Protein AF-A0A367IPJ7-F1 (afdb_monomer)

Mean predicted aligned error: 16.24 Å

Organism: Rhizopus azygosporus (NCBI:txid86630)

Structure (mmCIF, N/CA/C/O backbone):
data_AF-A0A367IPJ7-F1
#
_entry.id   AF-A0A367IPJ7-F1
#
loop_
_atom_site.group_PDB
_atom_site.id
_atom_site.type_symbol
_atom_site.label_atom_id
_atom_site.label_alt_id
_atom_site.label_comp_id
_atom_site.label_asym_id
_atom_site.label_entity_id
_atom_site.label_seq_id
_atom_site.pdbx_PDB_ins_code
_atom_site.Cartn_x
_atom_site.Cartn_y
_atom_site.Cartn_z
_atom_site.occupancy
_atom_site.B_iso_or_equiv
_atom_site.auth_seq_id
_atom_site.auth_comp_id
_atom_site.auth_asym_id
_atom_site.auth_atom_id
_atom_site.pdbx_PDB_model_num
ATOM 1 N N . ALA A 1 1 ? 42.674 2.668 -34.845 1.00 60.72 1 ALA A N 1
ATOM 2 C CA . ALA A 1 1 ? 42.971 3.093 -33.461 1.00 60.72 1 ALA A CA 1
ATOM 3 C C . ALA A 1 1 ? 42.159 4.333 -33.076 1.00 60.72 1 ALA A C 1
ATOM 5 O O . ALA A 1 1 ? 41.268 4.183 -32.258 1.00 60.72 1 ALA A O 1
ATOM 6 N N . LEU A 1 2 ? 42.353 5.492 -33.728 1.00 57.88 2 LEU A N 1
ATOM 7 C CA . LEU A 1 2 ? 41.658 6.755 -33.393 1.00 57.88 2 LEU A CA 1
ATOM 8 C C . LEU A 1 2 ? 40.116 6.691 -33.402 1.00 57.88 2 LEU A C 1
ATOM 10 O O . LEU A 1 2 ? 39.476 7.234 -32.510 1.00 57.88 2 LEU A O 1
ATOM 14 N N . ILE A 1 3 ? 39.521 6.016 -34.393 1.00 61.28 3 ILE A N 1
ATOM 15 C CA . ILE A 1 3 ? 38.054 5.929 -34.541 1.00 61.28 3 ILE A CA 1
ATOM 16 C C . ILE A 1 3 ? 37.417 5.173 -33.367 1.00 61.28 3 ILE A C 1
ATOM 18 O O . ILE A 1 3 ? 36.373 5.580 -32.870 1.00 61.28 3 ILE A O 1
ATOM 22 N N . ASN A 1 4 ? 38.073 4.116 -32.880 1.00 60.62 4 ASN A N 1
ATOM 23 C CA . ASN A 1 4 ? 37.575 3.346 -31.740 1.00 60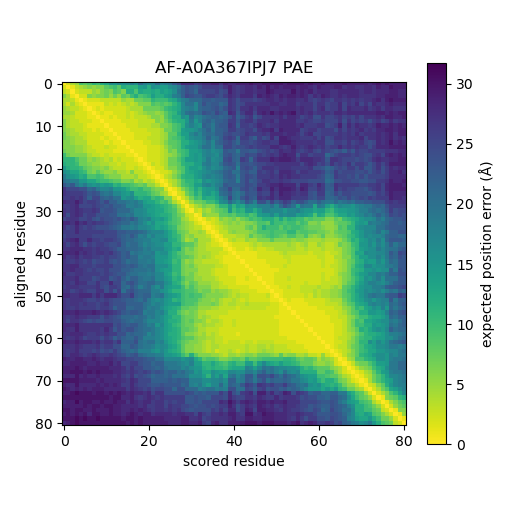.62 4 ASN A CA 1
ATOM 24 C C . ASN A 1 4 ? 37.696 4.147 -30.441 1.00 60.62 4 ASN A C 1
ATOM 26 O O . ASN A 1 4 ? 36.796 4.087 -29.616 1.00 60.62 4 ASN A O 1
ATOM 30 N N . THR A 1 5 ? 38.763 4.933 -30.281 1.00 70.44 5 THR A N 1
ATOM 31 C CA . THR A 1 5 ? 38.929 5.824 -29.124 1.00 70.44 5 THR A CA 1
ATOM 32 C C . THR A 1 5 ? 37.842 6.897 -29.089 1.00 70.44 5 THR A C 1
ATOM 34 O O . THR A 1 5 ? 37.220 7.089 -28.054 1.00 70.44 5 THR A O 1
ATOM 37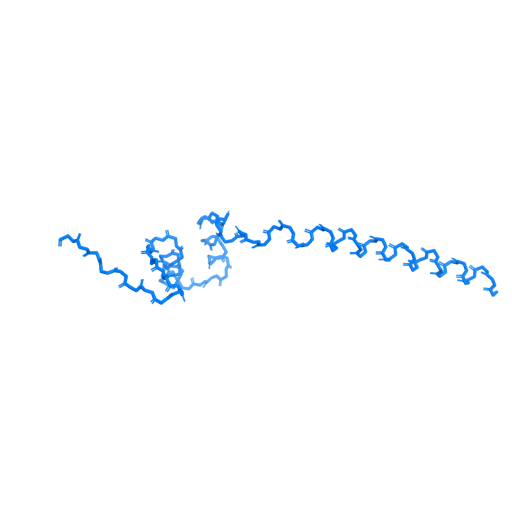 N N . TYR A 1 6 ? 37.543 7.530 -30.228 1.00 73.69 6 TYR A N 1
ATOM 38 C CA . TYR A 1 6 ? 36.465 8.518 -30.318 1.00 73.69 6 TYR A CA 1
ATOM 39 C C . TYR A 1 6 ? 35.080 7.897 -30.084 1.00 73.69 6 TYR A C 1
ATOM 41 O O . TYR A 1 6 ? 34.247 8.466 -29.387 1.00 73.69 6 TYR A O 1
ATOM 49 N N . ALA A 1 7 ? 34.833 6.699 -30.622 1.00 75.12 7 ALA A N 1
ATOM 50 C CA . ALA A 1 7 ? 33.580 5.985 -30.389 1.00 75.12 7 ALA A CA 1
ATOM 51 C C . ALA A 1 7 ? 33.387 5.614 -28.908 1.00 75.12 7 ALA A C 1
ATOM 53 O O . ALA A 1 7 ? 32.273 5.731 -28.399 1.00 75.12 7 ALA A O 1
ATOM 54 N N . MET A 1 8 ? 34.458 5.210 -28.217 1.00 74.31 8 MET A N 1
ATOM 55 C CA . MET A 1 8 ? 34.424 4.921 -26.781 1.00 74.31 8 MET A CA 1
ATOM 56 C C . MET A 1 8 ? 34.192 6.181 -25.945 1.00 74.31 8 MET A C 1
ATOM 58 O O . MET A 1 8 ? 33.352 6.149 -25.058 1.00 74.31 8 MET A O 1
ATOM 62 N N . ASP A 1 9 ? 34.830 7.301 -26.282 1.00 81.25 9 ASP A N 1
ATOM 63 C CA . ASP A 1 9 ? 34.649 8.585 -25.587 1.00 81.25 9 ASP A CA 1
ATOM 64 C C . ASP A 1 9 ? 33.206 9.122 -25.722 1.00 81.25 9 ASP A C 1
ATOM 66 O O . ASP A 1 9 ? 32.569 9.562 -24.760 1.00 81.25 9 ASP A O 1
ATOM 70 N N . VAL A 1 10 ? 32.614 8.976 -26.914 1.00 81.38 10 VAL A N 1
ATOM 71 C CA . VAL A 1 10 ? 31.199 9.302 -27.162 1.00 81.38 10 VAL A CA 1
ATOM 72 C C . VAL A 1 10 ? 30.259 8.366 -26.395 1.00 81.38 10 VAL A C 1
ATOM 74 O O . VAL A 1 10 ? 29.228 8.814 -25.884 1.00 81.38 10 VAL A O 1
ATOM 77 N N . LEU A 1 11 ? 30.582 7.073 -26.311 1.00 73.81 11 LEU A N 1
ATOM 78 C CA . LEU A 1 11 ? 29.805 6.103 -25.535 1.00 73.81 11 LEU A CA 1
ATOM 79 C C . LEU A 1 11 ? 29.880 6.401 -24.036 1.00 73.81 11 LEU A C 1
ATOM 81 O O . LEU A 1 11 ? 28.839 6.441 -23.385 1.00 73.81 11 LEU A O 1
ATOM 85 N N . GLU A 1 12 ? 31.066 6.675 -23.499 1.00 78.38 12 GLU A N 1
ATOM 86 C CA . GLU A 1 12 ? 31.265 7.033 -22.093 1.00 78.38 12 GLU A CA 1
ATOM 87 C C . GLU A 1 12 ? 30.521 8.317 -21.735 1.00 78.38 12 GLU A C 1
ATOM 89 O O . GLU A 1 12 ? 29.803 8.349 -20.734 1.00 78.38 12 GLU A O 1
ATOM 94 N N . THR A 1 13 ? 30.578 9.328 -22.604 1.00 79.56 13 THR A N 1
ATOM 95 C CA . THR A 1 13 ? 29.831 10.577 -22.421 1.00 79.56 13 THR A CA 1
ATOM 96 C C . THR A 1 13 ? 28.323 10.323 -22.376 1.00 79.56 13 THR A C 1
ATOM 98 O O . THR A 1 13 ? 27.636 10.829 -21.491 1.00 79.56 13 THR A O 1
ATOM 101 N N . LYS A 1 14 ? 27.781 9.500 -23.282 1.00 75.88 14 LYS A N 1
ATOM 102 C CA . LYS A 1 14 ? 26.343 9.175 -23.298 1.00 75.88 14 LYS A CA 1
ATOM 103 C C . LYS A 1 14 ? 25.914 8.343 -22.092 1.00 75.88 14 LYS A C 1
ATOM 105 O O . LYS A 1 14 ? 24.862 8.609 -21.516 1.00 75.88 14 LYS A O 1
ATOM 110 N N . VAL A 1 15 ? 26.725 7.365 -21.692 1.00 76.44 15 VAL A N 1
ATOM 111 C CA . VAL A 1 15 ? 26.469 6.538 -20.506 1.00 76.44 15 VAL A CA 1
ATOM 112 C C . VAL A 1 15 ? 26.514 7.393 -19.239 1.00 76.44 15 VAL A C 1
ATOM 114 O O . VAL A 1 15 ? 25.683 7.209 -18.354 1.00 76.44 15 VAL A O 1
ATOM 117 N N . PHE A 1 16 ? 27.434 8.355 -19.155 1.00 72.94 16 PHE A N 1
ATOM 118 C CA . PHE A 1 16 ? 27.526 9.294 -18.040 1.00 72.94 16 PHE A CA 1
ATOM 119 C C . PHE A 1 16 ? 26.324 10.247 -17.981 1.00 72.94 16 PHE A C 1
ATOM 121 O O . PHE A 1 16 ? 25.724 10.388 -16.920 1.00 72.94 16 PHE A O 1
ATOM 128 N N . GLN A 1 17 ? 25.909 10.823 -19.114 1.00 67.06 17 GLN A N 1
ATOM 129 C CA . GLN A 1 17 ? 24.721 11.685 -19.188 1.00 67.06 17 GLN A CA 1
ATOM 130 C C . GLN A 1 17 ? 23.440 10.940 -18.792 1.00 67.06 17 GLN A C 1
ATOM 132 O O . GLN A 1 17 ? 22.660 11.443 -17.991 1.00 67.06 17 GLN A O 1
ATOM 137 N N . HIS A 1 18 ? 23.265 9.703 -19.262 1.00 66.69 18 HIS A N 1
ATOM 138 C CA . HIS A 1 18 ? 22.134 8.864 -18.865 1.00 66.69 18 HIS A CA 1
ATOM 139 C C . HIS A 1 18 ? 22.157 8.531 -17.363 1.00 66.69 18 HIS A C 1
ATOM 141 O O . HIS 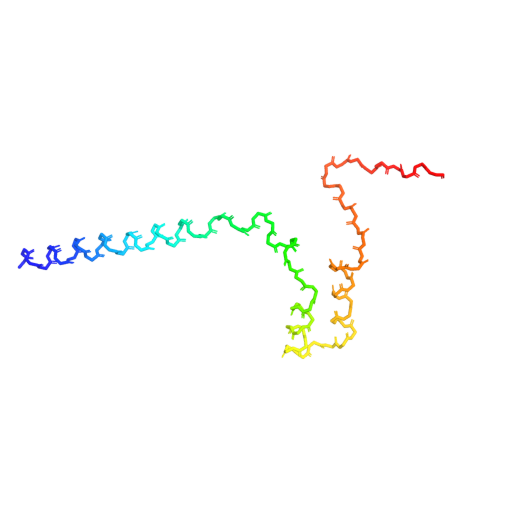A 1 18 ? 21.110 8.478 -16.722 1.00 66.69 18 HIS A O 1
ATOM 147 N N . ARG A 1 19 ? 23.348 8.326 -16.779 1.00 59.53 19 ARG A N 1
ATOM 148 C CA . ARG A 1 19 ? 23.504 8.112 -15.331 1.00 59.53 19 ARG A CA 1
ATOM 149 C C . ARG A 1 19 ? 23.099 9.348 -14.534 1.00 59.53 19 ARG A C 1
ATOM 151 O O . ARG A 1 19 ? 22.352 9.208 -13.577 1.00 59.53 19 ARG A O 1
ATOM 158 N N . LEU A 1 20 ? 23.530 10.534 -14.966 1.00 63.97 20 LEU A N 1
ATOM 159 C CA . LEU A 1 20 ? 23.159 11.803 -14.341 1.00 63.97 20 LEU A CA 1
ATOM 160 C C . LEU A 1 20 ? 21.664 12.091 -14.464 1.00 63.97 20 LEU A C 1
ATOM 162 O O . LEU A 1 20 ? 21.075 12.609 -13.528 1.00 63.97 20 LEU A O 1
ATOM 166 N N . GLU A 1 21 ? 21.034 11.746 -15.584 1.00 61.44 21 GLU A N 1
ATOM 167 C CA . GLU A 1 21 ? 19.593 11.920 -15.764 1.00 61.44 21 GLU A CA 1
ATOM 168 C C . GLU A 1 21 ? 18.793 10.996 -14.832 1.00 61.44 21 GLU A C 1
ATOM 170 O O . GLU A 1 21 ? 17.866 11.456 -14.169 1.00 61.44 21 GLU A O 1
ATOM 175 N N . TYR A 1 22 ? 19.221 9.739 -14.667 1.00 54.31 22 TYR A N 1
ATOM 176 C CA . TYR A 1 22 ? 18.657 8.817 -13.673 1.00 54.31 22 TYR A CA 1
ATOM 177 C C . TYR A 1 22 ? 18.916 9.268 -12.228 1.00 54.31 22 TYR A C 1
ATOM 179 O O . TYR A 1 22 ? 17.994 9.272 -11.415 1.00 54.31 22 TYR A O 1
ATOM 187 N N . GLU A 1 23 ? 20.136 9.699 -11.904 1.00 55.81 23 GLU A N 1
ATOM 188 C CA . GLU A 1 23 ? 20.494 10.241 -10.585 1.00 55.81 23 GLU A CA 1
ATOM 189 C C . GLU A 1 23 ? 19.846 11.598 -10.299 1.00 55.81 23 GLU A C 1
ATOM 191 O O . GLU A 1 23 ? 19.759 11.985 -9.141 1.00 55.81 23 GLU A O 1
ATOM 196 N N . ARG A 1 24 ? 19.351 12.319 -11.311 1.00 54.88 24 ARG A N 1
ATOM 197 C CA . ARG A 1 24 ? 18.529 13.522 -11.123 1.00 54.88 24 ARG A CA 1
ATOM 198 C C . ARG A 1 24 ? 17.059 13.187 -10.861 1.00 54.88 24 ARG A C 1
ATOM 200 O O . ARG A 1 24 ? 16.349 14.019 -10.310 1.00 54.88 24 ARG A O 1
ATOM 207 N N . ILE A 1 25 ? 16.601 12.004 -11.275 1.00 53.28 25 ILE A N 1
ATOM 208 C CA . ILE A 1 25 ? 15.223 11.518 -11.094 1.00 53.28 25 ILE A CA 1
ATOM 209 C C . ILE A 1 25 ? 15.073 10.744 -9.769 1.00 53.28 25 ILE A C 1
ATOM 211 O O . ILE A 1 25 ? 13.990 10.717 -9.193 1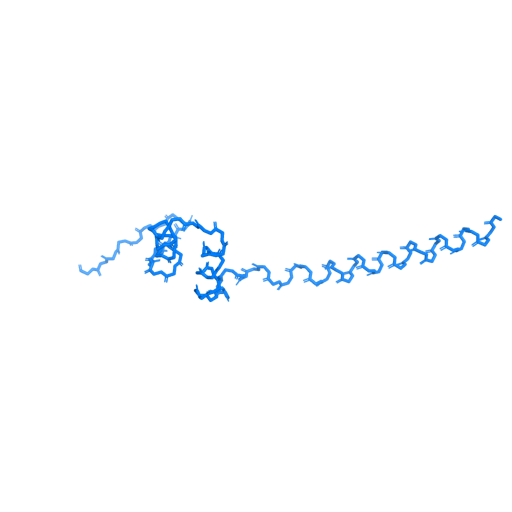.00 53.28 25 ILE A O 1
ATOM 215 N N . LEU A 1 26 ? 16.151 10.148 -9.249 1.00 53.62 26 LEU A N 1
ATOM 216 C CA . LEU A 1 26 ? 16.117 9.296 -8.054 1.00 53.62 26 LEU A CA 1
ATOM 217 C C . LEU A 1 26 ? 16.067 9.985 -6.665 1.00 53.62 26 LEU A C 1
ATOM 219 O O . LEU A 1 26 ? 15.497 9.370 -5.765 1.00 53.62 26 LEU A O 1
ATOM 223 N N . PRO A 1 27 ? 16.607 11.198 -6.405 1.00 52.53 27 PRO A N 1
ATOM 224 C CA . PRO A 1 27 ? 16.680 11.714 -5.036 1.00 52.53 27 PRO A CA 1
ATOM 225 C C . PRO A 1 27 ? 15.410 12.445 -4.592 1.00 52.53 27 PRO A C 1
ATOM 227 O O . PRO A 1 27 ? 15.254 12.722 -3.409 1.00 52.53 27 PRO A O 1
ATOM 230 N N . THR A 1 28 ? 14.524 12.825 -5.517 1.00 53.56 28 THR A N 1
ATOM 231 C CA . THR A 1 28 ? 13.586 13.932 -5.258 1.00 53.56 28 THR A CA 1
ATOM 232 C C . THR A 1 28 ? 12.223 13.518 -4.707 1.00 53.56 28 THR A C 1
ATOM 234 O O . THR A 1 28 ? 11.436 14.395 -4.381 1.00 53.56 28 THR A O 1
ATOM 237 N N . ASP A 1 29 ? 11.915 12.226 -4.565 1.00 56.59 29 ASP A N 1
ATOM 238 C CA . ASP A 1 29 ? 10.547 11.827 -4.184 1.00 56.59 29 ASP A CA 1
ATOM 239 C C . ASP A 1 29 ? 10.449 10.722 -3.124 1.00 56.59 29 ASP A C 1
ATOM 241 O O . ASP A 1 29 ? 9.364 10.209 -2.853 1.00 56.59 29 ASP A O 1
ATOM 245 N N . GLN A 1 30 ? 11.563 10.365 -2.477 1.00 56.00 30 GLN A N 1
ATOM 246 C CA . GLN A 1 30 ? 11.540 9.400 -1.371 1.00 56.00 30 GLN A CA 1
ATOM 247 C C . GLN A 1 30 ? 11.219 10.024 -0.015 1.00 56.00 30 GLN A C 1
ATOM 249 O O . GLN A 1 30 ? 10.743 9.319 0.870 1.00 56.00 30 GLN A O 1
ATOM 254 N N . GLU A 1 31 ? 11.431 11.333 0.135 1.00 60.00 31 GLU A N 1
ATOM 255 C CA . GLU A 1 31 ? 11.349 12.021 1.428 1.00 60.00 31 GLU A CA 1
ATOM 256 C C . GLU A 1 31 ? 9.962 11.892 2.086 1.00 60.00 31 GLU A C 1
ATOM 258 O O . GLU A 1 31 ? 9.868 11.918 3.304 1.00 60.00 31 GLU A O 1
ATOM 263 N N . ASN A 1 32 ? 8.908 11.650 1.290 1.00 58.12 32 ASN A N 1
ATOM 264 C CA . ASN A 1 32 ? 7.534 11.428 1.763 1.00 58.12 32 ASN A CA 1
ATOM 265 C C . ASN A 1 32 ? 6.822 10.288 1.007 1.00 58.12 32 ASN A C 1
ATOM 267 O O . ASN A 1 32 ? 5.604 10.313 0.822 1.00 58.12 32 ASN A O 1
ATOM 271 N N . ALA A 1 33 ? 7.565 9.296 0.502 1.00 64.38 33 ALA A N 1
ATOM 272 C CA . ALA A 1 33 ? 6.972 8.204 -0.277 1.00 64.38 33 ALA A CA 1
ATOM 273 C C . ALA A 1 33 ? 5.921 7.420 0.529 1.00 64.38 33 ALA A C 1
ATOM 275 O O . ALA A 1 33 ? 4.933 6.969 -0.043 1.00 64.38 33 ALA A O 1
ATOM 276 N N . HIS A 1 34 ? 6.108 7.309 1.849 1.00 64.12 34 HIS A N 1
ATOM 277 C CA . HIS A 1 34 ? 5.187 6.627 2.759 1.00 64.12 34 HIS A CA 1
ATOM 278 C C . HIS A 1 34 ? 3.852 7.365 2.931 1.00 64.12 34 HIS A C 1
ATOM 280 O O . HIS A 1 34 ? 2.811 6.714 2.929 1.00 64.12 34 HIS A O 1
ATOM 286 N N . ASP A 1 35 ? 3.860 8.702 2.972 1.00 67.69 35 ASP A N 1
ATOM 287 C CA . ASP A 1 35 ? 2.642 9.517 3.122 1.00 67.69 35 ASP A CA 1
ATOM 288 C C . ASP A 1 35 ? 1.730 9.455 1.891 1.00 67.69 35 ASP A C 1
ATOM 290 O O . ASP A 1 35 ? 0.533 9.733 1.9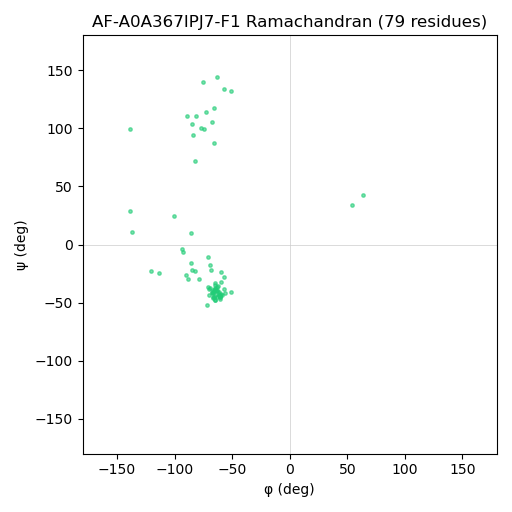61 1.00 67.69 35 ASP A O 1
ATOM 294 N N . ARG A 1 36 ? 2.297 9.095 0.735 1.00 71.75 36 ARG A N 1
ATOM 295 C CA . ARG A 1 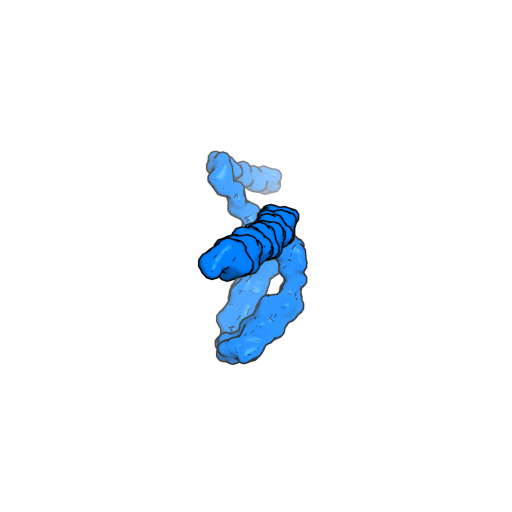36 ? 1.586 9.019 -0.548 1.00 71.75 36 ARG A CA 1
ATOM 296 C C . ARG A 1 36 ? 1.027 7.628 -0.846 1.00 71.75 36 ARG A C 1
ATOM 298 O O . ARG A 1 36 ? 0.324 7.466 -1.845 1.00 71.75 36 ARG A O 1
ATOM 305 N N . VAL A 1 37 ? 1.335 6.618 -0.028 1.00 75.50 37 VAL A N 1
ATOM 306 C CA . VAL A 1 37 ? 0.826 5.259 -0.242 1.00 75.50 37 VAL A CA 1
ATOM 307 C C . VAL A 1 37 ? -0.657 5.216 0.110 1.00 75.50 37 VAL A C 1
ATOM 309 O O . VAL A 1 37 ? -1.041 5.357 1.267 1.00 75.50 37 VAL A O 1
ATOM 312 N N . GLN A 1 38 ? -1.505 4.979 -0.890 1.00 79.56 38 GLN A N 1
ATOM 313 C CA . GLN 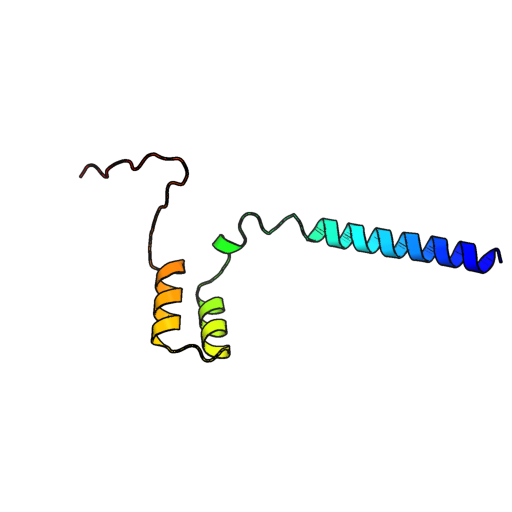A 1 38 ? -2.924 4.724 -0.658 1.00 79.56 38 GLN A CA 1
ATOM 314 C C . GLN A 1 38 ? -3.128 3.301 -0.115 1.00 79.56 38 GLN A C 1
ATOM 316 O O . GLN A 1 38 ? -2.501 2.380 -0.644 1.00 79.56 38 GLN A O 1
ATOM 321 N N . PRO A 1 39 ? -4.028 3.083 0.865 1.00 82.00 39 PRO A N 1
ATOM 322 C CA . PRO A 1 39 ? -4.241 1.770 1.488 1.00 82.00 39 PRO A CA 1
ATOM 323 C C . PRO A 1 39 ? -4.625 0.656 0.499 1.00 82.00 39 PRO A C 1
ATOM 325 O O . PRO A 1 39 ? -4.317 -0.516 0.716 1.00 82.00 39 PRO A O 1
ATOM 328 N N . ASP A 1 40 ? -5.263 1.018 -0.613 1.00 85.12 40 ASP A N 1
ATOM 329 C CA . ASP A 1 40 ? -5.746 0.064 -1.611 1.00 85.12 40 ASP A CA 1
ATOM 330 C C . ASP A 1 40 ? -4.606 -0.688 -2.309 1.00 85.12 40 ASP A C 1
ATOM 332 O O . ASP A 1 40 ? -4.752 -1.864 -2.646 1.00 85.12 40 ASP A O 1
ATOM 336 N N . TYR A 1 41 ? -3.456 -0.039 -2.507 1.00 85.00 41 TYR A N 1
ATOM 337 C CA . TYR A 1 41 ? -2.326 -0.650 -3.204 1.00 85.00 41 TYR A CA 1
ATOM 338 C C . TYR A 1 41 ? -1.643 -1.748 -2.364 1.00 85.00 41 TYR A C 1
ATOM 340 O O . TYR A 1 41 ? -1.545 -2.880 -2.844 1.00 85.00 41 TYR A O 1
ATOM 348 N N . PRO A 1 42 ? -1.241 -1.510 -1.098 1.00 84.56 42 PRO A N 1
ATOM 349 C CA . PRO A 1 42 ? -0.724 -2.562 -0.228 1.00 84.56 42 PRO A CA 1
ATOM 350 C C . PRO A 1 42 ? -1.710 -3.715 -0.036 1.00 84.56 42 PRO A C 1
ATOM 352 O O . PRO A 1 42 ? -1.286 -4.865 -0.055 1.00 84.56 42 PRO A O 1
ATOM 355 N N . ALA A 1 43 ? -3.015 -3.447 0.077 1.00 86.12 43 ALA A N 1
ATOM 356 C CA . ALA A 1 43 ? -4.019 -4.505 0.198 1.00 86.12 43 ALA A CA 1
ATOM 357 C C . ALA A 1 43 ? -4.022 -5.450 -1.021 1.00 86.12 43 ALA A C 1
ATOM 359 O O . ALA A 1 43 ? -4.045 -6.673 -0.863 1.00 86.12 43 ALA A O 1
ATOM 360 N N . GLN A 1 44 ? -3.932 -4.895 -2.235 1.00 87.56 44 GLN A N 1
ATOM 361 C CA . GLN A 1 44 ? -3.844 -5.676 -3.474 1.00 87.56 44 GLN A CA 1
ATOM 362 C C . GLN A 1 44 ? -2.545 -6.482 -3.555 1.00 87.56 44 GLN A C 1
ATOM 364 O O . GLN A 1 44 ? -2.568 -7.649 -3.941 1.00 87.56 44 GLN A O 1
ATOM 369 N N . ILE A 1 45 ? -1.423 -5.893 -3.140 1.00 90.12 45 ILE A N 1
ATOM 370 C CA . ILE A 1 45 ? -0.123 -6.569 -3.116 1.00 90.12 45 ILE A CA 1
ATOM 371 C C . ILE A 1 45 ? -0.126 -7.733 -2.120 1.00 90.12 45 ILE A C 1
ATOM 373 O O . ILE A 1 45 ? 0.267 -8.844 -2.471 1.00 90.12 45 ILE A O 1
ATOM 377 N N . LEU A 1 46 ? -0.616 -7.518 -0.898 1.00 89.38 46 LEU A N 1
ATOM 378 C CA . LEU A 1 46 ? -0.674 -8.561 0.130 1.00 89.38 46 LEU A CA 1
ATOM 379 C C . LEU A 1 46 ? -1.573 -9.730 -0.303 1.00 89.38 46 LEU A C 1
ATOM 381 O O . LEU A 1 46 ? -1.249 -10.885 -0.029 1.00 89.38 46 LEU A O 1
ATOM 385 N N . SER A 1 47 ? -2.658 -9.441 -1.029 1.00 86.12 47 SER A N 1
ATOM 386 C CA . SER A 1 47 ? -3.509 -10.470 -1.635 1.00 86.12 47 SER A CA 1
ATOM 387 C C . SER A 1 47 ? -2.829 -11.195 -2.799 1.00 86.12 47 SER A C 1
ATOM 389 O O . SER A 1 47 ? -3.027 -12.397 -2.948 1.00 86.12 47 SER A O 1
ATOM 391 N N . HIS A 1 48 ? -2.054 -10.493 -3.630 1.00 92.56 48 HIS A N 1
ATOM 392 C CA . HIS A 1 48 ? -1.344 -11.080 -4.770 1.00 92.56 48 HIS A CA 1
ATOM 393 C C . HIS A 1 48 ? -0.272 -12.088 -4.337 1.00 92.56 48 HIS A C 1
ATOM 395 O O . HIS A 1 48 ? -0.067 -13.094 -5.006 1.00 92.56 48 HIS A O 1
ATOM 401 N N . PHE A 1 49 ? 0.378 -11.839 -3.199 1.00 93.00 49 PHE A N 1
ATOM 402 C CA . PHE A 1 49 ? 1.361 -12.749 -2.605 1.00 93.00 49 PHE A CA 1
ATOM 403 C C . PHE A 1 49 ? 0.741 -13.836 -1.709 1.00 93.00 49 PHE A C 1
ATOM 405 O O . PHE A 1 49 ? 1.475 -14.529 -1.008 1.00 93.00 49 PHE A O 1
ATOM 412 N N . GLU A 1 50 ? -0.589 -13.984 -1.716 1.00 92.12 50 GLU A N 1
ATOM 413 C CA . GLU A 1 50 ? -1.327 -15.019 -0.976 1.00 92.12 50 GLU A CA 1
ATOM 414 C C . GLU A 1 50 ? -1.015 -15.047 0.532 1.00 92.12 50 GLU A C 1
ATOM 416 O O . GLU A 1 50 ? -1.011 -16.104 1.172 1.00 92.12 50 GLU A O 1
ATOM 421 N N . LEU A 1 51 ? -0.761 -13.878 1.137 1.00 88.06 51 LEU A N 1
ATOM 422 C CA . LEU A 1 51 ? -0.576 -13.818 2.583 1.00 88.06 51 LEU A CA 1
ATOM 423 C C . LEU A 1 51 ? -1.869 -14.255 3.291 1.00 88.06 51 LEU A C 1
ATOM 425 O O . LEU A 1 51 ? -2.968 -13.912 2.843 1.00 88.06 51 LEU A O 1
ATOM 429 N N . PRO A 1 52 ? -1.768 -14.948 4.443 1.00 94.56 52 PRO A N 1
ATOM 430 C CA . PRO A 1 52 ? -2.931 -15.266 5.257 1.00 94.56 52 PRO A CA 1
ATOM 431 C C . PRO A 1 52 ? -3.753 -14.007 5.535 1.00 94.56 52 PRO A C 1
ATOM 433 O O . PRO A 1 52 ? -3.205 -12.988 5.961 1.00 94.56 52 PRO A O 1
ATOM 436 N N . SER A 1 53 ? -5.070 -14.086 5.340 1.00 87.50 53 SER A N 1
ATOM 437 C CA . SER A 1 53 ? -5.979 -12.939 5.475 1.00 87.50 53 SER A CA 1
ATOM 438 C C . SER A 1 53 ? -5.803 -12.205 6.805 1.00 87.50 53 SER A C 1
ATOM 440 O O . SER A 1 53 ? -5.738 -10.980 6.834 1.00 87.50 53 SER A O 1
ATOM 442 N N . GLN A 1 54 ? -5.623 -12.951 7.896 1.00 91.69 54 GLN A N 1
ATOM 443 C CA . GLN A 1 54 ? -5.378 -12.391 9.222 1.00 91.69 54 GLN A CA 1
ATOM 444 C C . GLN A 1 54 ? -4.091 -11.552 9.286 1.00 91.69 54 GLN A C 1
ATOM 446 O O . GLN A 1 54 ? -4.090 -10.485 9.892 1.00 91.69 54 GLN A O 1
ATOM 451 N N . LEU A 1 55 ? -3.011 -12.006 8.642 1.00 87.38 55 LEU A N 1
ATOM 452 C CA . LEU A 1 55 ? -1.736 -11.290 8.600 1.00 87.38 55 LEU A CA 1
ATOM 453 C C . LEU A 1 55 ? -1.846 -10.022 7.746 1.00 87.38 55 LEU A C 1
ATOM 455 O O . LEU A 1 55 ? -1.385 -8.965 8.169 1.00 87.38 55 LEU A O 1
ATOM 459 N N . ALA A 1 56 ? -2.501 -10.106 6.585 1.00 89.19 56 ALA A N 1
ATOM 460 C CA . ALA A 1 56 ? -2.745 -8.945 5.733 1.00 89.19 56 ALA A CA 1
ATOM 461 C C . ALA A 1 56 ? -3.577 -7.876 6.464 1.00 89.19 56 ALA A C 1
ATOM 463 O O . ALA A 1 56 ? -3.206 -6.705 6.464 1.00 89.19 56 ALA A O 1
ATOM 464 N N . ILE A 1 57 ? -4.641 -8.282 7.167 1.00 89.81 57 ILE A N 1
ATOM 465 C CA . ILE A 1 57 ? -5.465 -7.389 7.996 1.00 89.81 57 ILE A CA 1
ATOM 466 C C . ILE A 1 57 ? -4.626 -6.736 9.100 1.00 89.81 57 ILE A C 1
ATOM 468 O O . ILE A 1 57 ? -4.711 -5.527 9.299 1.00 89.81 57 ILE A O 1
ATOM 472 N N . SER A 1 58 ? -3.787 -7.501 9.804 1.00 90.12 58 SER A N 1
ATOM 473 C CA . SER A 1 58 ? -2.913 -6.958 10.850 1.00 90.12 58 SER A CA 1
ATOM 474 C C . SER A 1 58 ? -1.911 -5.933 10.313 1.00 90.12 58 SER A C 1
ATOM 476 O O . SER A 1 58 ? -1.717 -4.898 10.944 1.00 90.12 58 SER A O 1
ATOM 478 N N . ILE A 1 59 ? -1.312 -6.188 9.147 1.00 86.81 59 ILE A N 1
ATOM 479 C CA . ILE A 1 59 ? -0.383 -5.262 8.484 1.00 86.81 59 ILE A CA 1
ATOM 480 C C . ILE A 1 59 ? -1.114 -3.982 8.061 1.00 86.81 59 ILE A C 1
ATOM 482 O O . ILE A 1 59 ? -0.652 -2.885 8.367 1.00 86.81 59 ILE A O 1
ATOM 486 N N . MET A 1 60 ? -2.276 -4.110 7.416 1.00 89.44 60 MET A N 1
ATOM 487 C CA . MET A 1 60 ? -3.084 -2.957 7.007 1.00 89.44 60 MET A CA 1
ATOM 488 C C . MET A 1 60 ? -3.504 -2.108 8.207 1.00 89.44 60 MET A C 1
ATOM 490 O O . MET A 1 60 ? -3.385 -0.884 8.169 1.00 89.44 60 MET A O 1
ATOM 494 N N . ASN A 1 61 ? -3.922 -2.754 9.298 1.00 88.12 61 ASN A N 1
ATOM 495 C CA . ASN A 1 61 ? -4.253 -2.076 10.545 1.00 88.12 61 ASN A CA 1
ATOM 496 C C . ASN A 1 61 ? -3.051 -1.322 11.111 1.00 88.12 61 ASN A C 1
ATOM 498 O O . ASN A 1 61 ? -3.191 -0.146 11.434 1.00 88.12 61 ASN A O 1
ATOM 502 N N . LEU A 1 62 ? -1.875 -1.951 11.162 1.00 85.31 62 LEU A N 1
ATOM 503 C CA . LEU A 1 62 ? -0.659 -1.336 11.690 1.00 85.31 62 LEU A CA 1
ATOM 504 C C . LEU A 1 62 ? -0.248 -0.062 10.950 1.00 85.31 62 LEU A C 1
ATOM 506 O O . LEU A 1 62 ? 0.125 0.908 11.600 1.00 85.31 62 LEU A O 1
ATOM 510 N N . PHE A 1 63 ? -0.306 -0.067 9.618 1.00 80.44 63 PHE A N 1
ATOM 511 C CA . PHE A 1 63 ? 0.206 1.049 8.821 1.00 80.44 63 PHE A CA 1
ATOM 512 C C . PHE A 1 63 ? -0.811 2.165 8.569 1.00 80.44 63 PHE A C 1
ATOM 514 O O . PHE A 1 63 ? -0.400 3.312 8.428 1.00 80.44 63 PHE A O 1
ATOM 521 N N . PHE A 1 64 ? -2.113 1.861 8.501 1.00 82.81 64 PHE A N 1
ATOM 522 C CA . PHE A 1 64 ? -3.112 2.833 8.027 1.00 82.81 64 PHE A CA 1
ATOM 523 C C . PHE A 1 64 ? -4.210 3.174 9.030 1.00 82.81 64 PHE A C 1
ATOM 525 O O . PHE A 1 64 ? -4.825 4.231 8.917 1.00 82.81 64 PHE A O 1
ATOM 532 N N . PHE A 1 65 ? -4.479 2.300 10.000 1.00 80.62 65 PHE A N 1
ATOM 533 C CA . PHE A 1 65 ? -5.597 2.484 10.933 1.00 80.62 65 PHE A CA 1
ATOM 534 C C . PHE A 1 65 ? -5.137 2.733 12.367 1.00 80.62 65 PHE A C 1
ATOM 536 O O . PHE A 1 65 ? -5.849 3.356 13.153 1.00 80.62 65 PHE A O 1
ATOM 543 N N . ILE A 1 66 ? -3.938 2.274 12.713 1.00 76.00 66 ILE A N 1
ATOM 544 C CA . ILE A 1 66 ? -3.322 2.543 13.999 1.00 76.00 66 ILE A CA 1
ATOM 545 C C . ILE A 1 66 ? -2.683 3.940 13.961 1.00 76.00 66 ILE A C 1
ATOM 547 O O . ILE A 1 66 ? -1.671 4.167 13.306 1.00 76.00 66 ILE A O 1
ATOM 551 N N . GLN A 1 67 ? -3.259 4.882 14.710 1.00 64.88 67 GLN A N 1
ATOM 552 C CA . GLN A 1 67 ? -2.668 6.200 14.953 1.00 64.88 67 GLN A CA 1
ATOM 553 C C . GLN A 1 67 ? -1.636 6.114 16.087 1.00 64.88 67 GLN A C 1
ATOM 555 O O . GLN A 1 67 ? -1.883 6.571 17.202 1.00 64.88 67 GLN A O 1
ATOM 560 N N . ILE A 1 68 ? -0.482 5.493 15.831 1.00 62.56 68 ILE A N 1
ATOM 561 C CA . ILE A 1 68 ? 0.653 5.601 16.756 1.00 62.56 68 ILE A CA 1
ATOM 562 C C . ILE A 1 68 ? 1.484 6.820 16.352 1.00 62.56 68 ILE A C 1
ATOM 564 O O . ILE A 1 68 ? 2.190 6.805 15.347 1.00 62.56 68 ILE A O 1
ATOM 568 N N . SER A 1 69 ? 1.460 7.851 17.193 1.00 57.09 69 SER A N 1
ATOM 569 C CA . SER A 1 69 ? 2.427 8.949 17.146 1.00 57.09 69 SER A CA 1
ATOM 570 C C . SER A 1 69 ? 3.688 8.539 17.912 1.00 57.09 69 SER A C 1
ATOM 572 O O . SER A 1 69 ? 3.744 8.674 19.134 1.00 57.09 69 SER A O 1
ATOM 574 N N . ILE A 1 70 ? 4.705 8.011 17.222 1.00 53.62 70 ILE A N 1
ATOM 575 C CA . ILE A 1 70 ? 6.013 7.747 17.847 1.00 53.62 70 ILE A CA 1
ATOM 576 C C . ILE A 1 70 ? 6.834 9.037 17.804 1.00 53.62 70 ILE A C 1
ATOM 578 O O . ILE A 1 70 ? 7.376 9.404 16.764 1.00 53.62 70 ILE A O 1
ATOM 582 N N . ASN A 1 71 ? 6.943 9.730 18.939 1.00 53.28 71 ASN A N 1
ATOM 583 C CA . ASN A 1 71 ? 7.914 10.809 19.091 1.00 53.28 71 ASN A CA 1
ATOM 584 C C . ASN A 1 71 ? 9.317 10.199 19.238 1.00 53.28 71 ASN A C 1
ATOM 586 O O . ASN A 1 71 ? 9.693 9.748 20.317 1.00 53.28 71 ASN A O 1
ATOM 590 N N . VAL A 1 72 ? 10.089 10.181 18.151 1.00 55.66 72 VAL A N 1
ATOM 591 C CA . VAL A 1 72 ? 11.472 9.664 18.132 1.00 55.66 72 VAL A CA 1
ATOM 592 C C . VAL A 1 72 ? 12.447 10.590 18.891 1.00 55.66 72 VAL A C 1
ATOM 594 O O . VAL A 1 72 ? 13.564 10.185 19.192 1.00 55.66 72 VAL A O 1
ATOM 597 N N . ASN A 1 73 ? 12.017 11.803 19.269 1.00 53.88 73 ASN A N 1
ATOM 598 C CA . ASN A 1 73 ? 12.833 12.829 19.935 1.00 53.88 73 ASN A CA 1
ATOM 599 C C . ASN A 1 73 ? 12.633 12.917 21.466 1.00 53.88 73 ASN A C 1
ATOM 601 O O . ASN A 1 73 ? 12.906 13.956 22.060 1.00 53.88 73 ASN A O 1
ATOM 605 N N . ASP A 1 74 ? 12.189 11.837 22.111 1.00 50.56 74 ASP A N 1
ATOM 606 C CA . ASP A 1 74 ? 12.276 11.647 23.572 1.00 50.56 74 ASP A CA 1
ATOM 607 C C . ASP A 1 74 ? 11.494 12.633 24.467 1.00 50.56 74 ASP A C 1
ATOM 609 O O . ASP A 1 74 ? 11.963 13.029 25.528 1.00 50.56 74 ASP A O 1
ATOM 613 N N . PHE A 1 75 ? 10.251 12.981 24.114 1.00 53.69 75 PHE A N 1
ATOM 614 C CA . PHE A 1 75 ? 9.293 13.449 25.126 1.00 53.69 75 PHE A CA 1
ATOM 615 C C . PHE A 1 75 ? 7.909 12.848 24.873 1.00 53.69 75 PHE A C 1
ATOM 617 O O . PHE A 1 75 ? 7.140 13.319 24.033 1.00 53.69 75 PHE A O 1
ATOM 624 N N . LEU A 1 76 ? 7.589 11.789 25.623 1.00 55.50 76 LEU A N 1
ATOM 625 C CA . LEU A 1 76 ? 6.213 11.350 25.858 1.00 55.50 76 LEU A CA 1
ATOM 626 C C . LEU A 1 76 ? 5.504 12.447 26.665 1.00 55.50 76 LEU A C 1
ATOM 628 O O . LEU A 1 76 ? 5.500 12.429 27.896 1.00 55.50 76 LEU A O 1
ATOM 632 N N . THR A 1 77 ? 4.929 13.436 25.983 1.00 55.97 77 THR A N 1
ATOM 633 C CA . THR A 1 77 ? 3.962 14.334 26.614 1.00 55.97 77 THR A CA 1
ATOM 634 C C . THR A 1 77 ? 2.737 13.507 26.975 1.00 55.97 77 THR A C 1
ATOM 636 O O . THR A 1 77 ? 2.098 12.921 26.100 1.00 55.97 77 THR A O 1
ATOM 639 N N . LYS A 1 78 ? 2.436 13.424 28.273 1.00 57.59 78 LYS A N 1
ATOM 640 C CA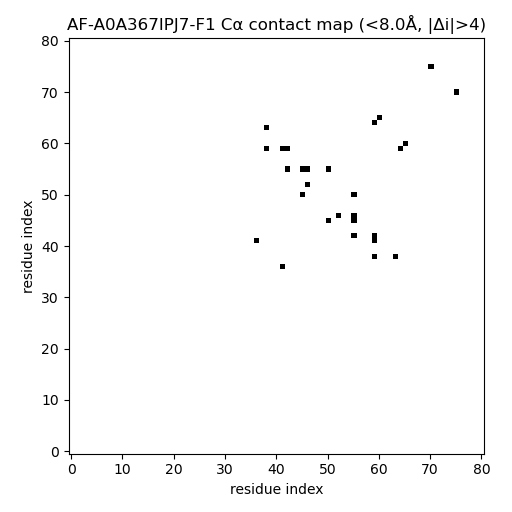 . LYS A 1 78 ? 1.167 12.877 28.751 1.00 57.59 78 LYS A CA 1
ATOM 641 C C . LYS A 1 78 ? 0.036 13.687 28.118 1.00 57.59 78 LYS A C 1
ATOM 643 O O . LYS A 1 78 ? 0.115 14.912 28.077 1.00 57.59 78 LYS A O 1
ATOM 648 N N . SER A 1 79 ? -0.981 13.005 27.602 1.00 56.59 79 SER A N 1
ATOM 649 C CA . SER A 1 79 ? -2.261 13.642 27.314 1.00 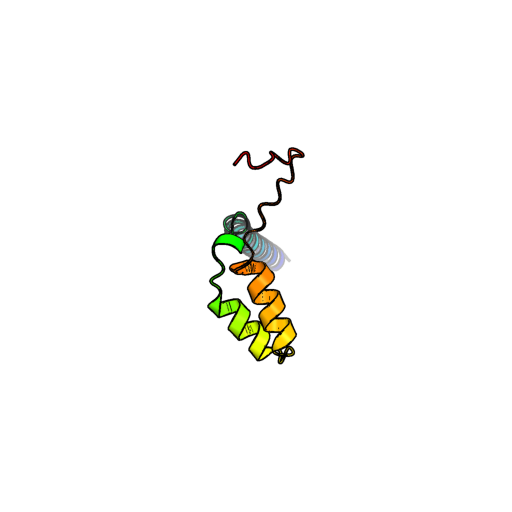56.59 79 SER A CA 1
ATOM 650 C C . SER A 1 79 ? -2.880 14.023 28.655 1.00 56.59 79 SER A C 1
ATOM 652 O O . SER A 1 79 ? -3.309 13.140 29.399 1.00 56.59 79 SER A O 1
ATOM 654 N N . ASP A 1 80 ? -2.852 15.308 28.986 1.00 50.84 80 ASP A N 1
ATOM 655 C CA . ASP A 1 80 ? -3.682 15.844 30.056 1.00 50.84 80 ASP A CA 1
ATOM 656 C C . ASP A 1 80 ? -5.113 15.971 29.509 1.00 50.84 80 ASP A C 1
ATOM 658 O O . ASP A 1 80 ? -5.420 16.912 28.776 1.00 50.84 80 ASP A O 1
ATOM 662 N N . GLU A 1 81 ? -5.961 15.000 29.848 1.00 38.34 81 GLU A N 1
ATOM 663 C CA . GLU A 1 81 ? -7.417 15.164 29.981 1.00 38.34 81 GLU A CA 1
ATOM 664 C C . GLU A 1 81 ? -7.855 14.645 31.354 1.00 38.34 81 GLU A C 1
ATOM 666 O O . GLU A 1 81 ? -7.426 13.528 31.735 1.00 38.34 81 GLU A O 1
#

Solvent-accessible surface area (backbone atoms only — not comparable to full-atom values): 5167 Å² total; per-residue (Å²): 112,70,68,59,53,52,52,49,53,54,47,52,51,52,54,48,52,54,48,52,54,50,61,65,65,63,72,79,62,64,91,55,46,73,82,69,60,58,72,66,56,61,54,52,51,41,57,74,70,65,50,57,66,69,58,45,51,50,53,50,37,58,74,76,67,49,88,75,84,79,65,88,83,78,64,89,75,76,83,88,124

Foldseek 3Di:
DVVVVVVVVVVVVVVVVVVVVVVVVPPPPPPCVLVPDDLVVLLVVCVVVVPDPVVSVVVSCVRPVDPDDDPPPDDPDDPDD

Sequence (81 aa):
ALINTYAMDVLETKVFQHRLEYERILPTDQENAHDRVQPDYPAQILSHFELPSQLAISIMNLFFFIQISINVNDFLTKSDE

Radius of gyration: 23.87 Å; Cα contacts (8 Å, |Δi|>4): 14; chains: 1; bounding box: 50×31×65 Å

Secondary structure (DSSP, 8-state):
-HHHHHHHHHHHHHHHHHHHHHHHHSSSSSTTTTTT--THHHHHHHHHTT--HHHHHHHHIIIII------TTS-------

pLDDT: mean 71.18, std 14.27, range [38.34, 94.56]